Protein AF-A0A3C2D4V4-F1 (afdb_monomer_lite)

Structure (mmCIF, N/CA/C/O backbone):
data_AF-A0A3C2D4V4-F1
#
_entry.id   AF-A0A3C2D4V4-F1
#
loop_
_atom_site.group_PDB
_atom_site.id
_atom_site.type_symbol
_atom_site.label_atom_id
_atom_site.label_alt_id
_atom_site.label_comp_id
_atom_site.label_asym_id
_atom_site.label_entity_id
_atom_site.label_seq_id
_atom_site.pdbx_PDB_ins_code
_atom_site.Cartn_x
_atom_site.Cartn_y
_atom_site.Cartn_z
_atom_site.occupancy
_atom_site.B_iso_or_equiv
_atom_site.auth_seq_id
_atom_site.auth_comp_id
_atom_site.auth_asym_id
_atom_site.auth_atom_id
_atom_site.pdbx_PDB_model_num
ATOM 1 N N . MET A 1 1 ? 14.608 2.561 -10.425 1.00 57.00 1 MET A N 1
ATOM 2 C CA . MET A 1 1 ? 14.586 2.052 -9.030 1.00 57.00 1 MET A CA 1
ATOM 3 C C . MET A 1 1 ? 13.981 3.053 -8.038 1.00 57.00 1 MET A C 1
ATOM 5 O O . MET A 1 1 ? 13.349 2.617 -7.092 1.00 57.00 1 MET A O 1
ATOM 9 N N . HIS A 1 2 ? 14.095 4.372 -8.247 1.00 67.50 2 HIS A N 1
ATOM 10 C CA . HIS A 1 2 ? 13.626 5.385 -7.281 1.00 67.50 2 HIS A CA 1
ATOM 11 C C . HIS A 1 2 ? 12.093 5.494 -7.139 1.00 67.50 2 HIS A C 1
ATOM 13 O O . HIS A 1 2 ? 11.593 5.814 -6.066 1.00 67.50 2 HIS A O 1
ATOM 19 N N . TYR A 1 3 ? 11.334 5.146 -8.181 1.00 76.50 3 TYR A N 1
ATOM 20 C CA . TYR A 1 3 ? 9.870 5.282 -8.210 1.00 76.50 3 TYR A CA 1
ATOM 21 C C . TYR A 1 3 ? 9.113 4.311 -7.291 1.00 76.50 3 TYR A C 1
ATOM 23 O O . TYR A 1 3 ? 7.938 4.515 -7.002 1.00 76.50 3 TYR A O 1
ATOM 31 N N . THR A 1 4 ? 9.761 3.253 -6.801 1.00 81.19 4 THR A N 1
ATOM 32 C CA . THR A 1 4 ? 9.091 2.288 -5.919 1.00 81.19 4 THR A CA 1
ATOM 33 C C . THR A 1 4 ? 8.856 2.875 -4.525 1.00 81.19 4 THR A C 1
ATOM 35 O O . THR A 1 4 ? 7.914 2.467 -3.849 1.00 81.19 4 THR A O 1
ATOM 38 N N . ALA A 1 5 ? 9.637 3.884 -4.117 1.00 87.19 5 ALA A N 1
ATOM 39 C CA . ALA A 1 5 ? 9.489 4.566 -2.831 1.00 87.19 5 ALA A CA 1
ATOM 40 C C . ALA A 1 5 ? 8.087 5.169 -2.635 1.00 87.19 5 ALA A C 1
ATOM 42 O O . ALA A 1 5 ? 7.578 5.178 -1.515 1.00 87.19 5 ALA A O 1
ATOM 43 N N . PHE A 1 6 ? 7.411 5.581 -3.715 1.00 90.69 6 PHE A N 1
ATOM 44 C CA . PHE A 1 6 ? 6.023 6.044 -3.647 1.00 90.69 6 PHE A CA 1
ATOM 45 C C . PHE A 1 6 ? 5.079 4.968 -3.102 1.00 90.69 6 PHE A C 1
ATOM 47 O O . PHE A 1 6 ? 4.190 5.284 -2.315 1.00 90.69 6 PHE A O 1
ATOM 54 N N . ALA A 1 7 ? 5.304 3.694 -3.437 1.00 93.06 7 ALA A N 1
ATOM 55 C CA . ALA A 1 7 ? 4.521 2.592 -2.888 1.00 93.06 7 ALA A CA 1
ATOM 56 C C . ALA A 1 7 ? 4.669 2.494 -1.374 1.00 93.06 7 ALA A C 1
ATOM 58 O O . ALA A 1 7 ? 3.669 2.331 -0.680 1.00 93.06 7 ALA A O 1
ATOM 59 N N . LEU A 1 8 ? 5.893 2.648 -0.868 1.00 94.81 8 LEU A N 1
ATOM 60 C CA . LEU A 1 8 ? 6.172 2.610 0.562 1.00 94.81 8 LEU A CA 1
ATOM 61 C C . LEU A 1 8 ? 5.500 3.782 1.289 1.00 94.81 8 LEU A C 1
ATOM 63 O O . LEU A 1 8 ? 4.825 3.574 2.294 1.00 94.81 8 LEU A O 1
ATOM 67 N N . ILE A 1 9 ? 5.636 4.997 0.751 1.00 95.06 9 ILE A N 1
ATOM 68 C CA . ILE A 1 9 ? 5.093 6.224 1.351 1.00 95.06 9 ILE A 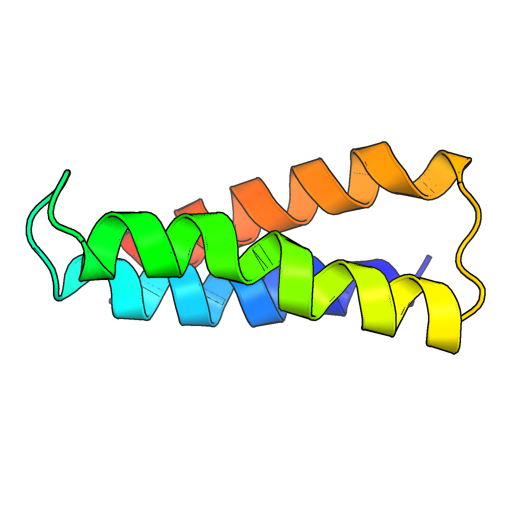CA 1
ATOM 69 C C . ILE A 1 9 ? 3.561 6.190 1.364 1.00 95.06 9 ILE A C 1
ATOM 71 O O . ILE A 1 9 ? 2.954 6.329 2.426 1.00 95.06 9 ILE A O 1
ATOM 75 N N . ILE A 1 10 ? 2.930 5.950 0.208 1.00 95.88 10 ILE A N 1
ATOM 76 C CA . ILE A 1 10 ? 1.465 5.908 0.076 1.00 95.88 10 ILE A CA 1
ATOM 77 C C . ILE A 1 10 ? 0.888 4.843 1.010 1.00 95.88 10 ILE A C 1
ATOM 79 O O . ILE A 1 10 ? -0.038 5.117 1.774 1.00 95.88 10 ILE A O 1
ATOM 83 N N . ASN A 1 11 ? 1.465 3.639 1.013 1.00 97.19 11 ASN A N 1
ATOM 84 C CA . ASN A 1 11 ? 0.977 2.566 1.871 1.00 97.19 11 ASN A CA 1
ATOM 85 C C . ASN A 1 11 ? 1.287 2.792 3.356 1.00 97.19 11 ASN A C 1
ATOM 87 O O . ASN A 1 11 ? 0.535 2.304 4.194 1.00 97.19 11 ASN A O 1
ATOM 91 N N . GLY A 1 12 ? 2.324 3.563 3.692 1.00 97.06 12 GLY A N 1
ATOM 92 C CA . GLY A 1 12 ? 2.574 4.062 5.046 1.00 97.06 12 GLY A CA 1
ATOM 93 C C . GLY A 1 12 ? 1.412 4.901 5.573 1.00 97.06 12 GLY A C 1
ATOM 94 O O . GLY A 1 12 ? 0.878 4.625 6.649 1.00 97.06 12 GLY A O 1
ATOM 95 N N . PHE A 1 13 ? 0.954 5.882 4.793 1.00 96.44 13 PHE A N 1
ATOM 96 C CA . PHE A 1 13 ? -0.203 6.702 5.165 1.00 96.44 13 PHE A CA 1
ATOM 97 C C . PHE A 1 13 ? -1.498 5.887 5.235 1.00 96.44 13 PHE A C 1
ATOM 99 O O . PHE A 1 13 ? -2.223 5.979 6.227 1.00 96.44 13 PHE A O 1
ATOM 106 N N . LEU A 1 14 ? -1.762 5.037 4.236 1.00 96.69 14 LEU A N 1
ATOM 107 C CA . LEU A 1 14 ? -2.937 4.159 4.243 1.00 96.69 14 LEU A CA 1
ATOM 108 C C . LEU A 1 14 ? -2.924 3.199 5.441 1.00 96.69 14 LEU A C 1
ATOM 110 O O . LEU A 1 14 ? -3.946 3.025 6.101 1.00 96.69 14 LEU A O 1
ATOM 114 N N . GLY A 1 15 ? -1.763 2.627 5.768 1.00 96.44 15 GLY A N 1
ATOM 115 C CA . GLY A 1 15 ? -1.571 1.750 6.921 1.00 96.44 15 GLY A CA 1
ATOM 116 C C . GLY A 1 15 ? -1.851 2.454 8.245 1.00 96.44 15 GLY A C 1
ATOM 117 O O . GLY A 1 15 ? -2.544 1.889 9.090 1.00 96.44 15 GLY A O 1
ATOM 118 N N . LYS A 1 16 ? -1.386 3.701 8.397 1.00 96.75 16 LYS A N 1
ATOM 119 C CA . LYS A 1 16 ? -1.689 4.555 9.555 1.00 96.75 16 LYS A CA 1
ATOM 120 C C . LYS A 1 16 ? -3.180 4.856 9.661 1.00 96.75 16 LYS A C 1
ATOM 122 O O . LYS A 1 16 ? -3.746 4.811 10.741 1.00 96.75 16 LYS A O 1
ATOM 127 N N . TRP A 1 17 ? -3.844 5.203 8.563 1.00 95.94 17 TRP A N 1
ATOM 128 C CA . TRP A 1 17 ? -5.272 5.535 8.610 1.00 95.94 17 TRP A CA 1
ATOM 129 C C . TRP A 1 17 ? -6.145 4.311 8.865 1.00 95.94 17 TRP A C 1
ATOM 131 O O . TRP A 1 17 ? -7.170 4.412 9.535 1.00 95.94 17 TRP A O 1
ATOM 141 N N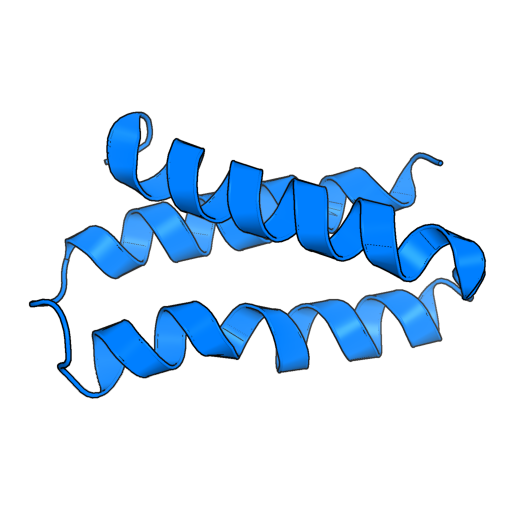 . ARG A 1 18 ? -5.711 3.141 8.395 1.00 96.06 18 ARG A N 1
ATOM 142 C CA . ARG A 1 18 ? -6.421 1.874 8.567 1.00 96.06 18 ARG A CA 1
ATOM 143 C C . ARG A 1 18 ? -6.567 1.463 10.031 1.00 96.06 18 ARG A C 1
ATOM 145 O O . ARG A 1 18 ? -7.549 0.798 10.353 1.00 96.06 18 ARG A O 1
ATOM 152 N N . THR A 1 19 ? -5.657 1.866 10.921 1.00 96.06 19 THR A N 1
ATOM 153 C CA . THR A 1 19 ? -5.748 1.545 12.360 1.00 96.06 19 THR A CA 1
ATOM 154 C C . THR A 1 19 ? -6.915 2.234 13.060 1.00 96.06 19 THR A C 1
ATOM 156 O O . THR A 1 19 ? -7.379 1.740 14.084 1.00 96.06 19 THR A O 1
ATOM 159 N N . LYS A 1 20 ? -7.462 3.309 12.476 1.00 95.44 20 LYS A N 1
ATOM 160 C CA . LYS A 1 20 ? -8.644 4.016 12.994 1.00 95.44 20 LYS A CA 1
ATOM 161 C C . LYS A 1 20 ? -9.954 3.245 12.806 1.00 95.44 20 LYS A C 1
ATOM 163 O O . LYS A 1 20 ? -10.974 3.629 13.370 1.00 95.44 20 LYS A O 1
ATOM 168 N N . TYR A 1 21 ? -9.944 2.174 12.013 1.00 96.00 21 TYR A N 1
ATOM 169 C CA . TYR A 1 21 ? -11.135 1.404 11.665 1.00 96.00 21 TYR A CA 1
ATOM 170 C C . TYR A 1 21 ? -11.024 -0.036 12.167 1.00 96.00 21 TYR A C 1
ATOM 172 O O . TYR A 1 21 ? -9.963 -0.660 12.105 1.00 96.00 21 TYR A O 1
ATOM 180 N N . LYS A 1 22 ? -12.146 -0.601 12.634 1.00 95.62 22 LYS A N 1
ATOM 181 C CA . LYS A 1 22 ? -12.200 -2.013 13.038 1.00 95.62 22 LYS A CA 1
ATOM 182 C C . LYS A 1 22 ? -11.895 -2.912 11.837 1.00 95.62 22 LYS A C 1
ATOM 184 O O . LYS A 1 22 ? -12.365 -2.655 10.726 1.00 95.62 22 LYS A O 1
ATOM 189 N N . LYS A 1 23 ? -11.121 -3.977 12.066 1.00 93.94 23 LYS A N 1
ATOM 190 C CA . LYS A 1 23 ? -10.797 -4.974 11.033 1.00 93.94 23 LYS A CA 1
ATOM 191 C C . LYS A 1 23 ? -12.083 -5.514 10.399 1.00 93.94 23 LYS A C 1
ATOM 193 O O . LYS A 1 23 ? -13.081 -5.673 11.095 1.00 93.94 23 LYS A O 1
ATOM 198 N N . PHE A 1 24 ? -12.034 -5.779 9.094 1.00 93.50 24 PHE A N 1
ATOM 199 C CA . PHE A 1 24 ? -13.158 -6.286 8.290 1.00 93.50 24 PHE A CA 1
ATOM 200 C C . PHE A 1 24 ? -14.367 -5.352 8.146 1.00 93.50 24 PHE A C 1
ATOM 202 O O . PHE A 1 24 ? -15.388 -5.750 7.596 1.00 93.50 24 PHE A O 1
ATOM 209 N N . THR A 1 25 ? -14.259 -4.092 8.568 1.00 97.31 25 THR A N 1
ATOM 210 C CA . THR A 1 25 ? -15.236 -3.073 8.169 1.00 97.31 25 THR A CA 1
ATOM 211 C C . THR A 1 25 ? -14.961 -2.587 6.750 1.00 97.31 25 THR A C 1
ATOM 213 O O . THR A 1 25 ? -13.832 -2.673 6.261 1.00 97.31 25 THR A O 1
ATOM 216 N N . PHE A 1 26 ? -15.981 -2.026 6.098 1.00 97.25 26 PHE A N 1
ATOM 217 C CA . PHE A 1 26 ? -15.835 -1.472 4.753 1.00 97.25 26 PHE A CA 1
ATOM 218 C C . PHE A 1 26 ? -14.705 -0.426 4.643 1.00 97.25 26 PHE A C 1
ATOM 220 O O . PHE A 1 26 ? -13.872 -0.575 3.752 1.00 97.25 26 PHE A O 1
ATOM 227 N N . PRO A 1 27 ? -14.556 0.556 5.560 1.00 96.19 27 PRO A N 1
ATOM 228 C CA . PRO A 1 27 ? -13.441 1.506 5.497 1.00 96.19 27 PRO A CA 1
ATOM 229 C C . PRO A 1 27 ? -12.069 0.842 5.667 1.00 96.19 27 PRO A C 1
ATOM 231 O O . PRO A 1 27 ? -11.109 1.205 4.990 1.00 96.19 27 PRO A O 1
ATOM 234 N N . TRP A 1 28 ? -11.969 -0.164 6.543 1.00 96.88 28 TRP A N 1
ATOM 235 C CA . TRP A 1 28 ? -10.730 -0.920 6.728 1.00 96.88 28 TRP A CA 1
ATOM 236 C C . TRP A 1 28 ? -10.343 -1.688 5.460 1.00 96.88 28 TRP A C 1
ATOM 238 O O . TRP A 1 28 ? -9.183 -1.658 5.052 1.00 96.88 28 TRP A O 1
ATOM 248 N N . TRP A 1 29 ? -11.319 -2.342 4.821 1.00 96.62 29 TRP A N 1
ATOM 249 C CA . TRP A 1 29 ? -11.137 -3.060 3.559 1.00 96.62 29 TRP A CA 1
ATOM 250 C C . TRP A 1 29 ? -10.758 -2.103 2.424 1.00 96.62 29 TRP A C 1
ATOM 252 O O . TRP A 1 29 ? -9.813 -2.378 1.680 1.00 96.62 29 TRP A O 1
ATOM 262 N N . LEU A 1 30 ? -11.431 -0.951 2.343 1.00 96.88 30 LEU A N 1
ATOM 263 C CA . LEU A 1 30 ? -11.178 0.077 1.338 1.00 96.88 30 LEU A CA 1
ATOM 264 C C . LEU A 1 30 ? -9.743 0.603 1.427 1.00 96.88 30 LEU A C 1
ATOM 266 O O . LEU A 1 30 ? -9.082 0.719 0.405 1.00 96.88 30 LEU A O 1
ATOM 270 N N . LEU A 1 31 ? -9.219 0.852 2.631 1.00 96.06 31 LEU A N 1
ATOM 271 C CA . LEU A 1 31 ? -7.853 1.363 2.822 1.00 96.06 31 LEU A CA 1
ATOM 272 C C . LEU A 1 31 ? -6.749 0.357 2.459 1.00 96.06 31 LEU A C 1
ATOM 274 O O . LEU A 1 31 ? -5.631 0.767 2.148 1.00 96.06 31 LEU A O 1
ATOM 278 N N . ILE A 1 32 ? -7.043 -0.946 2.471 1.00 94.94 32 ILE A N 1
ATOM 279 C CA . ILE A 1 32 ? -6.129 -1.971 1.939 1.00 94.94 32 ILE A CA 1
ATOM 280 C C . ILE A 1 32 ? -6.146 -1.933 0.411 1.00 94.94 32 ILE A C 1
ATOM 282 O O . ILE A 1 32 ? -5.093 -1.886 -0.225 1.00 94.94 32 ILE A O 1
ATOM 286 N N . HIS A 1 33 ? -7.342 -1.917 -0.179 1.00 95.25 33 HIS A N 1
ATOM 287 C CA . HIS A 1 33 ? -7.506 -2.000 -1.628 1.00 95.25 33 HIS A CA 1
ATOM 288 C C . HIS A 1 33 ? -7.174 -0.693 -2.339 1.00 95.25 33 HIS A C 1
ATOM 290 O O . HIS A 1 33 ? -6.741 -0.755 -3.482 1.00 95.25 33 HIS A O 1
ATOM 296 N N . ALA A 1 34 ? -7.263 0.454 -1.656 1.00 95.69 34 ALA A N 1
ATOM 297 C CA . ALA A 1 34 ? -6.896 1.781 -2.156 1.00 95.69 34 ALA A CA 1
ATOM 298 C C . ALA A 1 34 ? -5.444 1.864 -2.656 1.00 95.69 34 ALA A C 1
ATOM 300 O O . ALA A 1 34 ? -5.124 2.727 -3.468 1.00 95.69 34 ALA A O 1
ATOM 301 N N . SER A 1 35 ? -4.579 0.932 -2.246 1.00 94.25 35 SER A N 1
ATOM 302 C CA . SER A 1 35 ? -3.234 0.793 -2.802 1.00 94.25 35 SER A CA 1
ATOM 303 C C . SER A 1 35 ? -3.249 0.585 -4.323 1.00 94.25 35 SER A C 1
ATOM 305 O O . SER A 1 35 ? -2.535 1.273 -5.045 1.00 94.25 35 SER A O 1
ATOM 307 N N . PHE A 1 36 ? -4.107 -0.300 -4.841 1.00 94.00 36 PHE A N 1
ATOM 308 C CA . PHE A 1 36 ? -4.189 -0.592 -6.277 1.00 94.00 36 PHE A CA 1
ATOM 309 C C . PHE A 1 36 ? -4.593 0.622 -7.138 1.00 94.00 36 PHE A C 1
ATOM 311 O O . PHE A 1 36 ? -3.821 0.967 -8.036 1.00 94.00 36 PHE A O 1
ATOM 318 N N . PRO A 1 37 ? -5.726 1.312 -6.884 1.00 94.88 37 PRO A N 1
ATOM 319 C CA . PRO A 1 37 ? -6.145 2.461 -7.681 1.00 94.88 37 PRO A CA 1
ATOM 320 C C . PRO A 1 37 ? -5.208 3.668 -7.546 1.00 94.88 37 PRO A C 1
ATOM 322 O O . PRO A 1 37 ? -5.234 4.530 -8.415 1.00 94.88 37 PRO A O 1
ATOM 325 N N . LEU A 1 38 ? -4.358 3.736 -6.514 1.00 94.56 38 LEU A N 1
ATOM 326 C CA . LEU A 1 38 ? -3.338 4.784 -6.394 1.00 94.56 38 LEU A CA 1
ATOM 32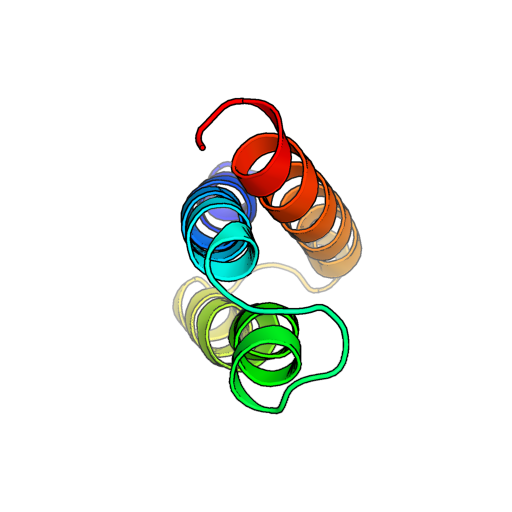7 C C . LEU A 1 38 ? -2.026 4.417 -7.100 1.00 94.56 38 LEU A C 1
ATOM 329 O O . LEU A 1 38 ? -1.419 5.257 -7.757 1.00 94.56 38 LEU A O 1
ATOM 333 N N . ILE A 1 39 ? -1.576 3.166 -6.984 1.00 93.50 39 ILE A N 1
ATOM 334 C CA . ILE A 1 39 ? -0.270 2.737 -7.501 1.00 93.50 39 ILE A CA 1
ATOM 335 C C . ILE A 1 39 ? -0.314 2.409 -8.996 1.00 93.50 39 ILE A C 1
ATOM 337 O O . ILE A 1 39 ? 0.667 2.672 -9.688 1.00 93.50 39 ILE A O 1
ATOM 341 N N . ILE A 1 40 ? -1.414 1.854 -9.518 1.00 93.81 40 ILE A N 1
ATOM 342 C CA . ILE A 1 40 ? -1.509 1.478 -10.940 1.00 93.81 40 ILE A CA 1
ATOM 343 C C . ILE A 1 40 ? -1.374 2.702 -11.863 1.00 93.81 40 ILE A C 1
ATOM 345 O O . ILE A 1 40 ? -0.491 2.673 -12.722 1.00 93.81 40 ILE A O 1
ATOM 349 N N . PRO A 1 41 ? -2.149 3.794 -11.695 1.00 94.62 41 PRO A N 1
ATOM 350 C CA . PRO A 1 41 ? -1.996 4.971 -12.550 1.00 94.62 41 PRO A CA 1
ATOM 351 C C . PRO A 1 41 ? -0.604 5.595 -12.430 1.00 94.62 41 PRO A C 1
ATOM 353 O O . PRO A 1 41 ? -0.034 6.020 -13.430 1.00 94.62 41 PRO A O 1
ATOM 356 N N . LEU A 1 42 ? -0.023 5.585 -11.224 1.00 92.12 42 LEU A N 1
ATOM 357 C CA . LEU A 1 42 ? 1.322 6.104 -10.983 1.00 92.12 42 LEU A CA 1
ATOM 358 C C . LEU A 1 42 ? 2.382 5.319 -11.767 1.00 92.12 42 LEU A C 1
ATOM 360 O O . LEU A 1 42 ? 3.293 5.907 -12.336 1.00 92.12 42 LEU A O 1
ATOM 364 N N . ARG A 1 43 ? 2.256 3.988 -11.826 1.00 93.06 43 ARG A N 1
ATOM 365 C CA . ARG A 1 43 ? 3.151 3.135 -12.622 1.00 93.06 43 ARG A CA 1
ATOM 366 C C . ARG A 1 43 ? 3.042 3.383 -14.112 1.00 93.06 43 ARG A C 1
ATOM 368 O O . ARG A 1 43 ? 4.071 3.374 -14.776 1.00 93.06 43 ARG A O 1
ATOM 375 N N . ILE A 1 44 ? 1.818 3.553 -14.608 1.00 92.88 44 ILE A N 1
ATOM 376 C CA . ILE A 1 44 ? 1.556 3.825 -16.023 1.00 92.88 44 ILE A CA 1
ATOM 377 C C . ILE A 1 44 ? 2.139 5.196 -16.385 1.00 92.88 44 ILE A C 1
ATOM 379 O O . ILE A 1 44 ? 2.870 5.307 -17.359 1.00 92.88 44 ILE A O 1
ATOM 383 N N . GLY A 1 45 ? 1.893 6.222 -15.564 1.00 92.44 45 GLY A N 1
ATOM 384 C CA . GLY A 1 45 ? 2.416 7.572 -15.796 1.00 92.44 45 GLY A CA 1
ATOM 385 C C . GLY A 1 45 ? 3.939 7.695 -15.667 1.00 92.44 45 GLY A C 1
ATOM 386 O O . GLY A 1 45 ? 4.534 8.559 -16.298 1.00 92.44 45 GLY A O 1
ATOM 387 N N . LEU A 1 46 ? 4.574 6.833 -14.868 1.00 91.31 46 LEU A N 1
ATOM 388 C CA . LEU A 1 46 ? 6.033 6.775 -14.706 1.00 91.31 46 LEU A CA 1
ATOM 389 C C . LEU A 1 46 ? 6.705 5.729 -15.612 1.00 91.31 46 LEU A C 1
ATOM 391 O O . LEU A 1 46 ? 7.897 5.478 -15.442 1.00 91.31 46 LEU A O 1
ATOM 395 N N . ASP A 1 47 ? 5.941 5.092 -16.505 1.00 92.56 47 ASP A N 1
ATOM 396 C CA . ASP A 1 47 ? 6.377 4.031 -17.423 1.00 92.56 47 ASP A CA 1
ATOM 397 C C . ASP A 1 47 ? 7.279 2.974 -16.759 1.00 92.56 47 ASP A C 1
ATOM 399 O O . ASP A 1 47 ? 8.386 2.643 -17.188 1.00 92.56 47 ASP A O 1
ATOM 403 N N . THR A 1 48 ? 6.845 2.484 -15.595 1.00 90.81 48 THR A N 1
ATOM 404 C CA . THR A 1 48 ? 7.699 1.606 -14.787 1.00 90.81 48 THR A CA 1
ATOM 405 C C . THR A 1 48 ? 7.741 0.194 -15.382 1.00 90.81 48 THR A C 1
ATOM 407 O O . THR A 1 48 ? 6.681 -0.352 -15.696 1.00 90.81 48 THR A O 1
ATOM 410 N N . PRO A 1 49 ? 8.915 -0.470 -15.440 1.00 91.56 49 PRO A N 1
ATOM 411 C CA . PRO A 1 49 ? 9.022 -1.809 -16.012 1.00 91.56 49 PRO A CA 1
ATOM 412 C C . PRO A 1 49 ? 8.122 -2.818 -15.296 1.00 91.56 49 PRO A C 1
ATOM 414 O O . PRO A 1 49 ? 8.080 -2.839 -14.061 1.00 91.56 49 PRO A O 1
ATOM 417 N N . ALA A 1 50 ? 7.491 -3.731 -16.037 1.00 91.19 50 ALA A N 1
ATOM 418 C CA . ALA A 1 50 ? 6.645 -4.784 -15.461 1.00 91.19 50 ALA A CA 1
ATOM 419 C C . ALA A 1 50 ? 7.400 -5.677 -14.453 1.00 91.19 50 ALA A C 1
ATOM 421 O O . ALA A 1 50 ? 6.845 -6.073 -13.429 1.00 91.19 50 ALA A O 1
ATOM 422 N N . MET A 1 51 ? 8.703 -5.906 -1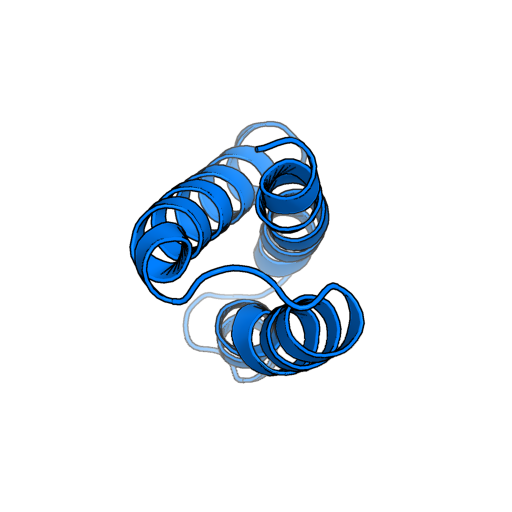4.658 1.00 92.44 51 MET A N 1
ATOM 423 C CA . MET A 1 51 ? 9.558 -6.619 -13.693 1.00 92.44 51 MET A CA 1
ATOM 424 C C . MET A 1 51 ? 9.658 -5.930 -12.321 1.00 92.44 51 MET A C 1
ATOM 426 O O . MET A 1 51 ? 10.008 -6.571 -11.336 1.00 92.44 51 MET A O 1
ATOM 430 N N . SER A 1 52 ? 9.327 -4.639 -12.216 1.00 91.69 52 SER A N 1
ATOM 431 C CA . SER A 1 52 ? 9.290 -3.917 -10.938 1.00 91.69 52 SER A CA 1
ATOM 432 C C . SER A 1 52 ? 7.985 -4.127 -10.158 1.00 91.69 52 SER A C 1
ATOM 434 O O . SER A 1 52 ? 7.840 -3.614 -9.044 1.00 91.69 52 SER A O 1
ATOM 436 N N . ILE A 1 53 ? 7.007 -4.858 -10.710 1.00 91.94 53 ILE A N 1
ATOM 437 C CA . ILE A 1 53 ? 5.721 -5.110 -10.049 1.00 91.94 53 ILE A CA 1
ATOM 438 C C . ILE A 1 53 ? 5.900 -5.777 -8.679 1.00 91.94 53 ILE A C 1
ATOM 440 O O . ILE A 1 53 ? 5.388 -5.199 -7.714 1.00 91.94 53 ILE A O 1
ATOM 444 N N . PRO A 1 54 ? 6.671 -6.878 -8.538 1.00 94.19 54 PRO A N 1
ATOM 445 C CA . PRO A 1 54 ? 6.903 -7.520 -7.243 1.00 94.19 54 PRO A CA 1
ATOM 446 C C . PRO A 1 54 ? 7.510 -6.580 -6.197 1.00 94.19 54 PRO A C 1
ATOM 448 O O . PRO A 1 54 ? 7.073 -6.577 -5.050 1.00 94.19 54 PRO A O 1
ATOM 451 N N . LEU A 1 55 ? 8.454 -5.718 -6.596 1.00 94.06 55 LEU A N 1
ATOM 452 C CA . LEU A 1 55 ? 9.067 -4.732 -5.695 1.00 94.06 55 LEU A CA 1
ATOM 453 C C . LEU A 1 55 ? 8.040 -3.701 -5.196 1.00 94.06 55 LEU A C 1
ATOM 455 O O . LEU A 1 55 ? 7.998 -3.366 -4.016 1.00 94.06 55 LEU A O 1
ATOM 459 N N . PHE A 1 56 ? 7.157 -3.276 -6.098 1.00 93.88 56 PHE A N 1
ATOM 460 C CA . PHE A 1 56 ? 5.868 -2.656 -5.805 1.00 93.88 56 PHE A CA 1
ATOM 461 C C . PHE A 1 56 ? 5.107 -3.245 -4.627 1.00 93.88 56 PHE A C 1
ATOM 463 O O . PHE A 1 56 ? 4.809 -2.585 -3.632 1.00 93.88 56 PHE A O 1
ATOM 470 N N . VAL A 1 57 ? 4.739 -4.508 -4.804 1.00 94.62 57 VAL A N 1
ATOM 471 C CA . VAL A 1 57 ? 3.916 -5.243 -3.850 1.00 94.62 57 VAL A CA 1
ATOM 472 C C . VAL A 1 57 ? 4.646 -5.352 -2.515 1.00 94.62 57 VAL A C 1
ATOM 474 O O . VAL A 1 57 ? 4.054 -5.061 -1.479 1.00 94.62 57 VAL A O 1
ATOM 477 N N . ALA A 1 58 ? 5.945 -5.665 -2.533 1.00 96.06 58 ALA A N 1
ATOM 478 C CA . ALA A 1 58 ? 6.767 -5.722 -1.328 1.00 96.06 58 ALA A CA 1
ATOM 479 C C . ALA A 1 58 ? 6.747 -4.391 -0.559 1.00 96.06 58 ALA A C 1
ATOM 481 O O . ALA A 1 58 ? 6.478 -4.371 0.641 1.00 96.06 58 ALA A O 1
ATOM 482 N N . PHE A 1 59 ? 6.952 -3.263 -1.242 1.00 95.88 59 PHE A N 1
ATOM 483 C CA . PHE A 1 59 ? 6.920 -1.940 -0.614 1.00 95.88 59 PHE A CA 1
ATOM 484 C C . PHE A 1 59 ? 5.519 -1.505 -0.185 1.00 95.88 59 PHE A C 1
ATOM 486 O O . PHE A 1 59 ? 5.384 -0.842 0.841 1.00 95.88 59 PHE A O 1
ATOM 493 N N . ALA A 1 60 ? 4.470 -1.917 -0.895 1.00 95.81 60 ALA A N 1
ATOM 494 C CA . ALA A 1 60 ? 3.099 -1.687 -0.461 1.00 95.81 60 ALA A CA 1
ATOM 495 C C . ALA A 1 60 ? 2.789 -2.425 0.852 1.00 95.81 60 ALA A C 1
ATOM 497 O O . ALA A 1 60 ? 2.251 -1.829 1.784 1.00 95.81 60 ALA A O 1
ATOM 498 N N . VAL A 1 61 ? 3.190 -3.695 0.966 1.00 96.75 61 VAL A N 1
ATOM 499 C CA . VAL A 1 61 ? 3.022 -4.489 2.193 1.00 96.75 61 VAL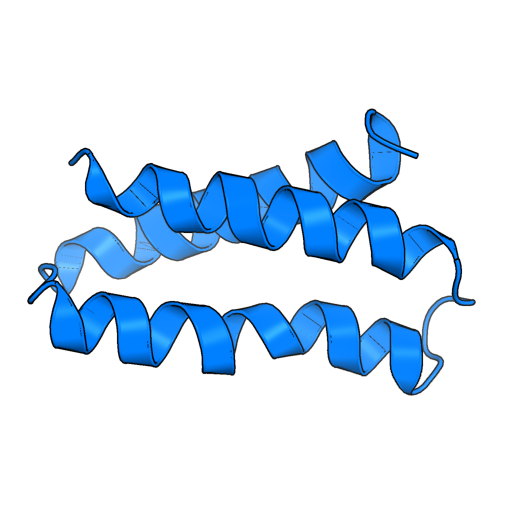 A CA 1
ATOM 500 C C . VAL A 1 61 ? 3.849 -3.906 3.340 1.00 96.75 61 VAL A C 1
ATOM 502 O O . VAL A 1 61 ? 3.317 -3.707 4.434 1.00 96.75 61 VAL A O 1
ATOM 505 N N . LEU A 1 62 ? 5.120 -3.566 3.093 1.00 96.94 62 LEU A N 1
ATOM 506 C CA . LEU A 1 62 ? 5.979 -2.927 4.094 1.00 96.94 62 LEU A CA 1
ATOM 507 C C . LEU A 1 62 ? 5.409 -1.584 4.554 1.00 96.94 62 LEU A C 1
ATOM 509 O O . LEU A 1 62 ? 5.375 -1.323 5.752 1.00 96.94 62 LEU A O 1
ATOM 513 N N . GLY A 1 63 ? 4.900 -0.763 3.635 1.00 96.50 63 GLY A N 1
ATOM 514 C CA . GLY A 1 63 ? 4.262 0.510 3.964 1.00 96.50 63 GLY A CA 1
ATOM 515 C C . GLY A 1 63 ? 3.029 0.306 4.842 1.00 96.50 63 GLY A C 1
ATOM 516 O O . GLY A 1 63 ? 2.930 0.915 5.903 1.00 96.50 63 GLY A O 1
ATOM 517 N N . GLN A 1 64 ? 2.133 -0.617 4.472 1.00 96.56 64 GLN A N 1
ATOM 518 C CA . GLN A 1 64 ? 0.942 -0.941 5.271 1.00 96.56 64 GLN A CA 1
ATOM 519 C C . GLN A 1 64 ? 1.309 -1.405 6.684 1.00 96.56 64 GLN A C 1
ATOM 521 O O . GLN A 1 64 ? 0.651 -1.012 7.651 1.00 96.56 64 GLN A O 1
ATOM 526 N N . PHE A 1 65 ? 2.351 -2.233 6.807 1.00 96.88 65 PHE A N 1
ATOM 527 C CA . PHE A 1 65 ? 2.857 -2.708 8.090 1.00 96.88 65 PHE A CA 1
ATOM 528 C C . PHE A 1 65 ? 3.427 -1.557 8.922 1.00 96.88 65 PHE A C 1
ATOM 530 O O . PHE A 1 65 ? 2.962 -1.332 10.041 1.00 96.88 65 PHE A O 1
ATOM 537 N N . ILE A 1 66 ? 4.368 -0.793 8.356 1.00 96.62 66 ILE A N 1
ATOM 538 C CA . ILE A 1 66 ? 5.037 0.324 9.031 1.00 96.62 66 ILE A CA 1
ATOM 539 C C . ILE A 1 66 ? 4.017 1.370 9.478 1.00 96.62 66 ILE A C 1
ATOM 541 O O . ILE A 1 66 ? 4.014 1.773 10.639 1.00 96.62 66 ILE A O 1
ATOM 545 N N . GLY A 1 67 ? 3.101 1.749 8.587 1.00 94.88 67 GLY A N 1
ATOM 546 C CA . GLY A 1 67 ? 2.027 2.691 8.872 1.00 94.88 67 GLY A CA 1
ATOM 547 C C . GLY A 1 67 ? 1.158 2.259 10.045 1.00 94.88 67 GLY A C 1
ATOM 548 O O . GLY A 1 67 ? 0.877 3.051 10.943 1.00 94.88 67 GLY A O 1
ATOM 549 N N . SER A 1 68 ? 0.782 0.979 10.067 1.00 93.00 68 SER A N 1
ATOM 550 C CA . SER A 1 68 ? -0.091 0.447 11.113 1.00 93.00 68 SER A CA 1
ATOM 551 C C . SER A 1 68 ? 0.582 0.246 12.470 1.00 93.00 68 SER A C 1
ATOM 553 O O . SER A 1 68 ? -0.117 0.165 13.474 1.00 93.00 68 SER A O 1
ATOM 555 N N . LYS A 1 69 ? 1.915 0.133 12.507 1.00 92.56 69 LYS A N 1
ATOM 556 C CA . LYS A 1 69 ? 2.656 -0.211 13.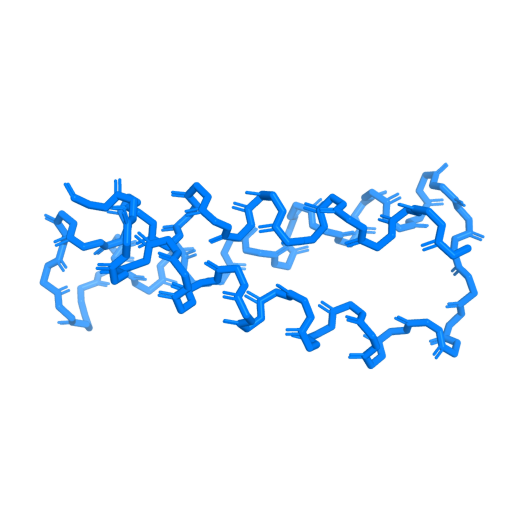728 1.00 92.56 69 LYS A CA 1
ATOM 557 C C . LYS A 1 69 ? 3.451 0.951 14.320 1.00 92.56 69 LYS A C 1
ATOM 559 O O . LYS A 1 69 ? 3.550 1.030 15.536 1.00 92.56 69 LYS A O 1
ATOM 564 N N . TYR A 1 70 ? 4.029 1.815 13.485 1.00 91.25 70 TYR A N 1
ATOM 565 C CA . TYR A 1 70 ? 4.991 2.839 13.920 1.00 91.25 70 TYR A CA 1
ATOM 566 C C . TYR A 1 70 ? 4.539 4.277 13.651 1.00 91.25 70 TYR A C 1
ATOM 568 O O . TYR A 1 70 ? 5.085 5.196 14.249 1.00 91.25 70 TYR A O 1
ATOM 576 N N . LEU A 1 71 ? 3.575 4.495 12.748 1.00 84.88 71 LEU A N 1
ATOM 577 C CA . LEU A 1 71 ? 3.071 5.838 12.421 1.00 84.88 71 LEU A CA 1
ATOM 578 C C . LEU A 1 71 ? 1.710 6.155 13.064 1.00 84.88 71 LEU A C 1
ATOM 580 O O . LEU A 1 71 ? 1.185 7.252 12.837 1.00 84.88 71 LEU A O 1
ATOM 584 N N . THR A 1 72 ? 1.135 5.201 13.803 1.00 66.25 72 THR A N 1
ATOM 585 C CA . THR A 1 72 ? -0.121 5.340 14.563 1.00 66.25 72 THR A CA 1
ATOM 586 C C . THR A 1 72 ? 0.179 5.906 15.938 1.00 66.25 72 THR A C 1
ATOM 588 O O . THR A 1 72 ? -0.490 6.903 16.284 1.00 66.25 72 THR A O 1
#

Sequence (72 aa):
MHYTAFALIINGFLGKWRTKYKKFTFPWWLLIHASFPLIIPLRIGLDTPAMSIPLFVAFAVLGQFIGSKYLT

pLDDT: mean 92.73, std 7.06, range [57.0, 97.31]

Radius of gyration: 12.17 Å; chains: 1; bounding box: 30×15×32 Å

Secondary structure (DSSP, 8-state):
-GGGHHHHHHHHHHHHHHTTS-TTSHHHHHHHHTHHHHHHHHHHHTT--GGGHHHHHHHHHHHHHHHHHH--

Foldseek 3Di:
DVLLVCLLQLLLQLLQVLLVDDPPDPSNVCSLCVSCVVVVVSCVVVVPDPVCVVVSVVSNVNSNVCNNPPVD